Protein AF-A0A1F8FRW6-F1 (afdb_monomer_lite)

Sequence (81 aa):
MDYGGYIVIAILVLAAVFFALALYNQGNTKTLSFMSYGLATLFLVGTIVYWMSPSPDLRISLFLILFLSAVYLWFYRGSIF

Radius of gyration: 13.3 Å; chains: 1; bounding box: 31×21×36 Å

Foldseek 3Di:
DDPLVVVLVVLVVQLVVLVVQCVVPVVDLVSVVVSLVSLVVSLVVLVVSLVVDPDPVSVVSSVVSNVVSVVSNVVSVVVVD

Secondary structure (DSSP, 8-state):
--HHHHHHHHHHHHHHHHHHHHHHTTT-HHHHHHHHHHHHHHHHHHHHHHHH---HHHHHHHHHHHHHHHHHHHHHHTT--

Organism: NCBI:txid1802681

Structure (mmCIF, N/CA/C/O backbone):
data_AF-A0A1F8FRW6-F1
#
_entry.id   AF-A0A1F8FRW6-F1
#
loop_
_atom_site.group_PDB
_atom_site.id
_atom_site.type_symbol
_atom_site.label_atom_id
_atom_site.label_alt_id
_atom_site.label_comp_id
_atom_site.label_asym_id
_atom_site.label_entity_id
_atom_site.label_seq_id
_atom_site.pdbx_PDB_ins_code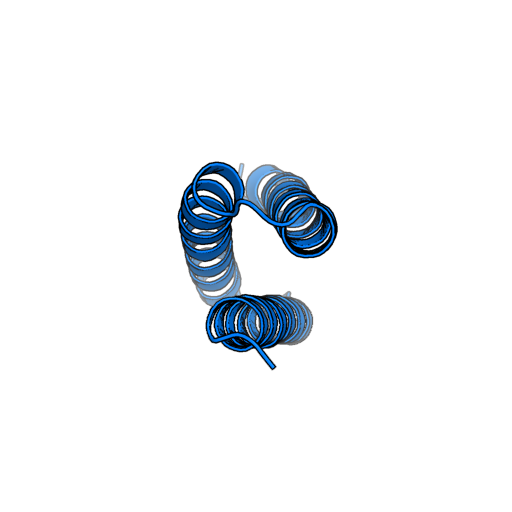
_atom_site.Cartn_x
_atom_site.Cartn_y
_atom_site.Cartn_z
_atom_site.occupancy
_atom_site.B_iso_or_equiv
_atom_site.auth_seq_id
_atom_site.auth_comp_id
_atom_site.auth_asym_id
_atom_site.auth_atom_id
_atom_site.pdbx_PDB_model_num
ATOM 1 N N . MET A 1 1 ? 15.685 -12.276 -13.793 1.00 57.97 1 MET A N 1
ATOM 2 C CA . MET A 1 1 ? 14.620 -11.440 -13.201 1.00 57.97 1 MET A CA 1
ATOM 3 C C . MET A 1 1 ? 15.246 -10.111 -12.824 1.00 57.97 1 MET A C 1
ATOM 5 O O . MET A 1 1 ? 16.232 -10.131 -12.097 1.00 57.97 1 MET A O 1
ATOM 9 N N . ASP A 1 2 ? 14.742 -9.002 -13.366 1.00 74.06 2 ASP A N 1
ATOM 10 C CA . ASP A 1 2 ? 15.250 -7.657 -13.069 1.00 74.06 2 ASP A CA 1
ATOM 11 C C . ASP A 1 2 ? 15.000 -7.269 -11.607 1.00 74.06 2 ASP A C 1
ATOM 13 O O . ASP A 1 2 ? 13.961 -7.610 -11.038 1.00 74.06 2 ASP A O 1
ATOM 17 N N . TYR A 1 3 ? 15.924 -6.507 -11.012 1.00 71.38 3 TYR A N 1
ATOM 18 C CA . TYR A 1 3 ? 15.826 -5.990 -9.638 1.00 71.38 3 TYR A CA 1
ATOM 19 C C . TYR A 1 3 ? 14.477 -5.302 -9.339 1.00 71.38 3 TYR A C 1
ATOM 21 O O . TYR A 1 3 ? 13.962 -5.416 -8.228 1.00 71.38 3 TYR A O 1
ATOM 29 N N . GLY A 1 4 ? 13.856 -4.662 -10.339 1.00 69.81 4 GLY A N 1
ATOM 30 C CA . GLY A 1 4 ? 12.529 -4.047 -10.213 1.00 69.81 4 GLY A CA 1
ATOM 31 C C . GLY A 1 4 ? 11.397 -5.043 -9.925 1.00 69.81 4 GLY A C 1
ATOM 32 O O . GLY A 1 4 ? 10.492 -4.731 -9.155 1.00 69.81 4 GLY A O 1
ATOM 33 N N . GLY A 1 5 ? 11.475 -6.265 -10.464 1.00 71.44 5 GLY A N 1
ATOM 34 C CA . GLY A 1 5 ? 10.503 -7.332 -10.198 1.00 71.44 5 GLY A CA 1
ATOM 35 C C . GLY A 1 5 ? 10.492 -7.759 -8.733 1.00 71.44 5 GLY A C 1
ATOM 36 O O . GLY A 1 5 ? 9.429 -7.873 -8.127 1.00 71.44 5 GLY A O 1
ATOM 37 N N . TYR A 1 6 ? 11.673 -7.915 -8.131 1.00 79.19 6 TYR A N 1
ATOM 38 C CA . TYR A 1 6 ? 11.793 -8.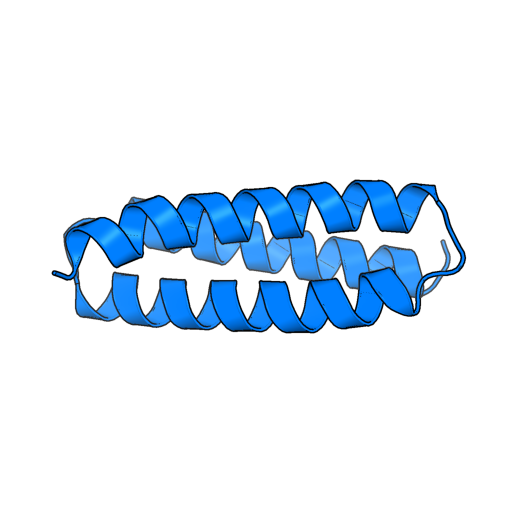286 -6.719 1.00 79.19 6 TYR A CA 1
ATOM 39 C C . TYR A 1 6 ? 11.248 -7.207 -5.779 1.00 79.19 6 TYR A C 1
ATOM 41 O O . TYR A 1 6 ? 10.604 -7.538 -4.786 1.00 79.19 6 TYR A O 1
ATOM 49 N N . ILE A 1 7 ? 11.448 -5.926 -6.106 1.00 79.00 7 ILE A N 1
ATOM 50 C CA . ILE A 1 7 ? 10.910 -4.805 -5.320 1.00 79.00 7 ILE A CA 1
ATOM 51 C C . ILE A 1 7 ? 9.379 -4.820 -5.347 1.00 79.00 7 ILE A C 1
ATOM 53 O O . ILE A 1 7 ? 8.745 -4.693 -4.301 1.00 79.00 7 ILE A O 1
ATOM 57 N N . VAL A 1 8 ? 8.771 -5.031 -6.516 1.00 76.62 8 VAL A N 1
ATOM 58 C CA . VAL A 1 8 ? 7.306 -5.105 -6.630 1.00 76.62 8 VAL A CA 1
ATOM 59 C C . VAL A 1 8 ? 6.743 -6.313 -5.888 1.00 76.62 8 VAL A C 1
ATOM 61 O O . VAL A 1 8 ? 5.746 -6.172 -5.184 1.00 76.62 8 VAL A O 1
ATOM 64 N N . ILE A 1 9 ? 7.405 -7.470 -5.959 1.00 80.31 9 ILE A N 1
ATOM 65 C CA . ILE A 1 9 ? 7.017 -8.655 -5.179 1.00 80.31 9 ILE A CA 1
ATOM 66 C C . ILE A 1 9 ? 7.120 -8.377 -3.673 1.00 80.31 9 ILE A C 1
ATOM 68 O O . ILE A 1 9 ? 6.206 -8.724 -2.929 1.00 80.31 9 ILE A O 1
ATOM 72 N N . ALA A 1 10 ? 8.180 -7.713 -3.207 1.00 82.19 10 ALA A N 1
ATOM 73 C CA . ALA A 1 10 ? 8.319 -7.356 -1.795 1.00 82.19 10 ALA A CA 1
ATOM 74 C C . ALA A 1 10 ? 7.194 -6.415 -1.330 1.00 82.19 10 ALA A C 1
ATOM 76 O O . ALA A 1 10 ? 6.606 -6.635 -0.271 1.00 82.19 10 ALA A O 1
ATOM 77 N N . ILE A 1 11 ? 6.840 -5.414 -2.143 1.00 81.56 11 ILE A N 1
ATOM 78 C CA . ILE A 1 11 ? 5.716 -4.508 -1.865 1.00 81.56 11 ILE A CA 1
ATOM 79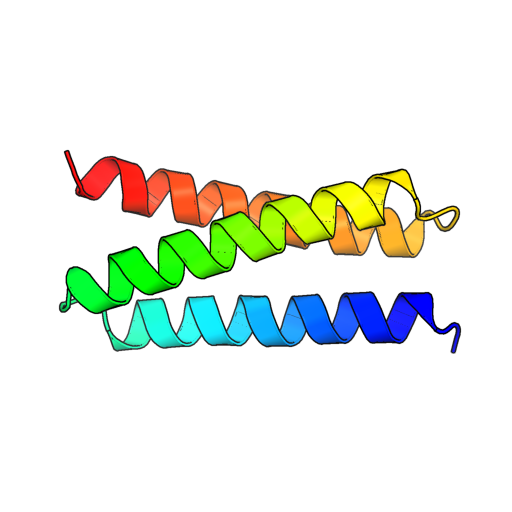 C C . ILE A 1 11 ? 4.387 -5.281 -1.841 1.00 81.56 11 ILE A C 1
ATOM 81 O O . ILE A 1 11 ? 3.575 -5.043 -0.950 1.00 81.56 11 ILE A O 1
ATOM 85 N N . LEU A 1 12 ? 4.177 -6.235 -2.758 1.00 78.38 12 LEU A N 1
ATOM 86 C CA . LEU A 1 12 ? 2.987 -7.099 -2.788 1.00 78.38 12 LEU A CA 1
ATOM 87 C C . LEU A 1 12 ? 2.854 -7.939 -1.520 1.00 78.38 12 LEU A C 1
ATOM 89 O O . LEU A 1 12 ? 1.784 -7.975 -0.914 1.00 78.38 12 LEU A O 1
ATOM 93 N N . VAL A 1 13 ? 3.939 -8.595 -1.108 1.00 86.06 13 VAL A N 1
ATOM 94 C CA . VAL A 1 13 ? 3.958 -9.421 0.104 1.00 86.06 13 VAL A CA 1
ATOM 95 C C . VAL A 1 13 ? 3.674 -8.561 1.331 1.00 86.0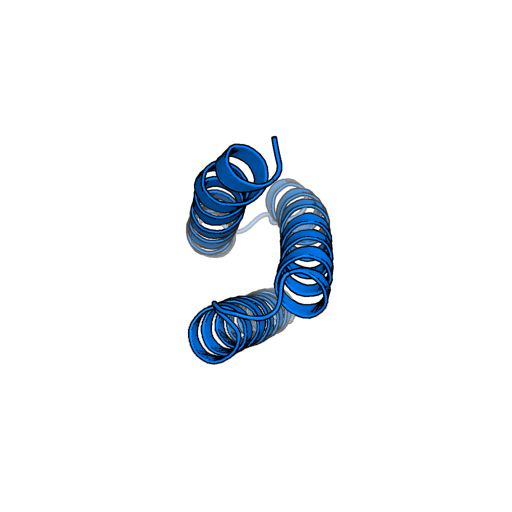6 13 VAL A C 1
ATOM 97 O O . VAL A 1 13 ? 2.830 -8.930 2.144 1.00 86.06 13 VAL A O 1
ATOM 100 N N . LEU A 1 14 ? 4.306 -7.389 1.447 1.00 86.00 14 LEU A N 1
ATOM 101 C CA . LEU A 1 14 ? 4.044 -6.470 2.554 1.00 86.00 14 LEU A CA 1
ATOM 102 C C . LEU A 1 14 ? 2.584 -6.007 2.559 1.00 86.00 14 LEU A C 1
ATOM 104 O O . LEU A 1 14 ? 1.922 -6.126 3.586 1.00 86.00 14 LEU A O 1
ATOM 108 N N . ALA A 1 15 ? 2.049 -5.549 1.426 1.00 79.81 15 ALA A N 1
ATOM 109 C CA . ALA A 1 15 ? 0.657 -5.114 1.329 1.00 79.81 15 ALA A CA 1
ATOM 110 C C . ALA A 1 15 ? -0.321 -6.231 1.731 1.00 79.81 15 ALA A C 1
ATOM 112 O O . ALA A 1 15 ? -1.236 -5.987 2.517 1.00 79.81 15 ALA A O 1
ATOM 113 N N . ALA A 1 16 ? -0.091 -7.464 1.270 1.00 82.06 16 ALA A N 1
ATOM 114 C CA . ALA A 1 16 ? -0.896 -8.624 1.646 1.00 82.06 16 ALA A CA 1
ATOM 115 C C . ALA A 1 16 ? -0.834 -8.916 3.155 1.00 82.06 16 ALA A C 1
ATOM 117 O O . ALA A 1 16 ? -1.866 -9.187 3.767 1.00 82.06 16 ALA A O 1
ATOM 118 N N . VAL A 1 17 ? 0.347 -8.806 3.774 1.00 86.62 17 VAL A N 1
ATOM 119 C CA . VAL A 1 17 ? 0.519 -8.966 5.228 1.00 86.62 17 VAL A CA 1
ATOM 120 C C . VAL A 1 17 ? -0.246 -7.887 5.993 1.00 86.62 17 VAL A C 1
ATOM 122 O O . VAL A 1 17 ? -0.968 -8.213 6.932 1.00 86.62 17 VAL A O 1
ATOM 125 N N . PHE A 1 18 ? -0.153 -6.622 5.579 1.00 82.75 18 PHE A N 1
ATOM 126 C CA . PHE A 1 18 ? -0.901 -5.524 6.201 1.00 82.75 18 PHE A CA 1
ATOM 127 C C . PHE A 1 18 ? -2.418 -5.737 6.107 1.00 82.75 18 PHE A C 1
ATOM 129 O O . PHE A 1 18 ? -3.125 -5.573 7.101 1.00 82.75 18 PHE A O 1
ATOM 136 N N . PHE A 1 19 ? -2.915 -6.173 4.947 1.00 79.44 19 PHE A N 1
ATOM 137 C CA . PHE A 1 19 ? -4.322 -6.532 4.763 1.00 79.44 19 PHE A CA 1
ATOM 138 C C . PHE A 1 19 ? -4.750 -7.711 5.642 1.00 79.44 19 PHE A C 1
ATOM 140 O O . PHE A 1 19 ? -5.783 -7.642 6.305 1.00 79.44 19 PHE A O 1
ATOM 147 N N . ALA A 1 20 ? -3.965 -8.788 5.681 1.00 82.06 20 ALA A N 1
ATOM 148 C CA . ALA A 1 20 ? -4.268 -9.960 6.498 1.00 82.06 20 ALA A CA 1
ATOM 149 C C . ALA A 1 20 ? -4.286 -9.612 7.993 1.00 82.06 20 ALA A C 1
ATOM 151 O O . ALA A 1 20 ? -5.201 -10.009 8.714 1.00 82.06 20 ALA A O 1
ATOM 152 N N . LEU A 1 21 ? -3.320 -8.814 8.454 1.00 84.00 21 LEU A N 1
ATOM 153 C CA . LEU A 1 21 ? -3.262 -8.334 9.833 1.00 84.00 21 LEU A CA 1
ATOM 154 C C . LEU A 1 21 ? -4.431 -7.411 10.170 1.00 84.00 21 LEU A C 1
ATOM 156 O O . LEU A 1 21 ? -4.952 -7.489 11.282 1.00 84.00 21 LEU A O 1
ATOM 160 N N . ALA A 1 22 ? -4.863 -6.569 9.233 1.00 77.56 22 ALA A N 1
ATOM 161 C CA . ALA A 1 22 ? -6.054 -5.749 9.404 1.00 77.56 22 ALA A CA 1
ATOM 162 C C . ALA A 1 22 ? -7.321 -6.600 9.553 1.00 77.56 22 ALA A C 1
ATOM 164 O O . ALA A 1 22 ? -8.099 -6.371 10.477 1.00 77.56 22 ALA A O 1
ATOM 165 N N . LEU A 1 23 ? -7.499 -7.619 8.704 1.00 81.56 23 LEU A N 1
ATOM 166 C CA . LEU A 1 23 ? -8.624 -8.556 8.797 1.00 81.56 23 LEU A CA 1
ATOM 167 C C . LEU A 1 23 ? -8.597 -9.366 10.101 1.00 81.56 23 LEU A C 1
ATOM 169 O O . LEU A 1 23 ? -9.638 -9.585 10.711 1.00 81.56 23 LEU A O 1
ATOM 173 N N . TYR A 1 24 ? -7.413 -9.771 10.560 1.00 84.25 24 TYR A N 1
ATOM 174 C CA . TYR A 1 24 ? -7.256 -10.490 11.825 1.00 84.25 24 TYR A CA 1
ATOM 175 C C . TYR A 1 24 ? -7.543 -9.603 13.050 1.00 84.25 24 TYR A C 1
ATOM 177 O O . TYR A 1 24 ? -8.040 -10.082 14.064 1.00 84.25 24 TYR A O 1
ATOM 185 N N . ASN A 1 25 ? -7.264 -8.298 12.961 1.00 83.31 25 ASN A N 1
ATOM 186 C CA . ASN A 1 25 ? -7.408 -7.342 14.063 1.00 83.31 25 ASN A CA 1
ATOM 187 C C . ASN A 1 25 ? -8.590 -6.370 13.885 1.00 83.31 25 ASN A C 1
ATOM 189 O O . ASN A 1 25 ? -8.533 -5.254 14.403 1.00 83.31 25 ASN A O 1
ATOM 193 N N . GLN A 1 26 ? -9.669 -6.772 13.203 1.00 73.12 26 GLN A N 1
ATOM 194 C CA . GLN A 1 26 ? -10.823 -5.901 12.903 1.00 73.12 26 GLN A CA 1
ATOM 195 C C . GLN A 1 26 ? -11.462 -5.225 14.132 1.00 73.12 26 GLN A C 1
ATOM 197 O O . GLN A 1 26 ? -12.060 -4.163 14.005 1.00 73.12 26 GLN A O 1
ATOM 202 N N . GLY A 1 27 ? -11.321 -5.800 15.331 1.00 75.94 27 GLY A N 1
ATOM 203 C CA . GLY A 1 27 ? -11.835 -5.214 16.576 1.00 75.94 27 GLY A CA 1
ATOM 204 C C . GLY A 1 27 ? -10.893 -4.224 17.276 1.00 75.94 27 GLY A C 1
ATOM 205 O O . GLY A 1 27 ? -11.287 -3.605 18.261 1.00 75.94 27 GLY A O 1
ATOM 206 N N . ASN A 1 28 ? -9.645 -4.073 16.817 1.00 82.75 28 ASN A N 1
ATOM 207 C CA . ASN A 1 28 ? -8.639 -3.230 17.464 1.00 82.75 28 ASN A CA 1
ATOM 208 C C . ASN A 1 28 ? -8.339 -1.988 16.618 1.00 82.75 28 ASN A C 1
ATOM 210 O O . ASN A 1 28 ? -7.492 -2.000 15.722 1.00 82.75 28 ASN A O 1
ATOM 214 N N . THR A 1 29 ? -8.994 -0.880 16.959 1.00 78.69 29 THR A N 1
ATOM 215 C CA . THR A 1 29 ? -8.852 0.420 16.285 1.00 78.69 29 THR A CA 1
ATOM 216 C C . THR A 1 29 ? -7.419 0.955 16.262 1.00 78.69 29 THR A C 1
ATOM 218 O O . THR A 1 29 ? -7.034 1.601 15.288 1.00 78.69 29 THR A O 1
ATOM 221 N N . LYS A 1 30 ? -6.586 0.654 17.271 1.00 80.12 30 LYS A N 1
ATOM 222 C CA . LYS A 1 30 ? -5.166 1.058 17.271 1.00 80.12 30 LYS A CA 1
ATOM 223 C C . LYS A 1 30 ? -4.378 0.302 16.205 1.00 80.12 30 LYS A C 1
ATOM 225 O O . LYS A 1 30 ? -3.617 0.914 15.457 1.00 80.12 30 LYS A O 1
ATOM 230 N N . THR A 1 31 ? -4.597 -1.009 16.107 1.00 80.50 31 THR A N 1
ATOM 231 C CA . THR A 1 31 ? -3.963 -1.842 15.080 1.00 80.50 31 THR A CA 1
ATOM 232 C C . THR A 1 31 ? -4.443 -1.442 13.690 1.00 80.50 31 THR A C 1
ATOM 234 O O . THR A 1 31 ? -3.617 -1.238 12.811 1.00 80.50 31 THR A O 1
ATOM 237 N N . LEU A 1 32 ? -5.746 -1.236 13.491 1.00 77.94 32 LEU A N 1
ATOM 238 C CA . LEU A 1 32 ? -6.302 -0.801 12.203 1.00 77.94 32 LEU A CA 1
ATOM 239 C C . LEU A 1 32 ? -5.759 0.555 11.739 1.00 77.94 32 LEU A C 1
ATOM 241 O O . LEU A 1 32 ? -5.476 0.733 10.552 1.00 77.94 32 LEU A O 1
ATOM 245 N N . SER A 1 33 ? -5.565 1.495 12.666 1.00 78.38 33 SER A N 1
ATOM 246 C CA . SER A 1 33 ? -4.938 2.786 12.374 1.00 78.38 33 SER A CA 1
ATOM 247 C C . SER A 1 33 ? -3.482 2.606 11.927 1.00 78.38 33 SER A C 1
ATOM 249 O O . SER A 1 33 ? -3.108 3.082 10.856 1.00 78.38 33 SER A O 1
ATOM 251 N N . PHE A 1 34 ? -2.683 1.817 12.659 1.00 82.81 34 PHE A N 1
ATOM 252 C CA . PHE A 1 34 ? -1.312 1.471 12.257 1.00 82.81 34 PHE A CA 1
ATOM 253 C C . PHE A 1 34 ? -1.256 0.784 10.882 1.00 82.81 34 PHE A C 1
ATOM 255 O O . PHE A 1 34 ? -0.436 1.160 10.043 1.00 82.81 34 PHE A O 1
ATOM 262 N N . MET A 1 35 ? -2.158 -0.167 10.610 1.00 81.88 35 MET A N 1
ATOM 263 C CA . MET A 1 35 ? -2.230 -0.846 9.311 1.00 81.88 35 MET A CA 1
ATOM 264 C C . MET A 1 35 ? -2.592 0.123 8.179 1.00 81.88 35 MET A C 1
ATOM 266 O O . MET A 1 35 ? -2.021 0.045 7.094 1.00 81.88 35 MET A O 1
ATOM 270 N N . SER A 1 36 ? -3.484 1.082 8.443 1.00 78.56 36 SER A N 1
ATOM 271 C CA . SER A 1 36 ? -3.842 2.137 7.487 1.00 78.56 36 SER A CA 1
ATOM 272 C C . SER A 1 36 ? -2.652 3.048 7.176 1.00 78.56 36 SER A C 1
ATOM 274 O O . SER A 1 36 ? -2.419 3.370 6.013 1.00 78.56 36 SER A O 1
ATOM 276 N N . TYR A 1 37 ? -1.847 3.421 8.176 1.00 81.94 37 TYR A N 1
ATOM 277 C CA . TYR A 1 37 ? -0.607 4.167 7.936 1.00 81.94 37 TYR A CA 1
ATOM 278 C C . TYR A 1 37 ? 0.399 3.356 7.112 1.00 81.94 37 TYR A C 1
ATOM 280 O O . TYR A 1 37 ? 0.943 3.884 6.145 1.00 81.94 37 TYR A O 1
ATOM 288 N N . GLY A 1 38 ? 0.594 2.071 7.430 1.00 81.38 38 GLY A N 1
ATOM 289 C CA . GLY A 1 38 ? 1.475 1.183 6.665 1.00 81.38 38 GLY A CA 1
ATOM 290 C C . GLY A 1 38 ? 1.061 1.055 5.196 1.00 81.38 38 GLY A C 1
ATOM 291 O O . GLY A 1 38 ? 1.895 1.201 4.302 1.00 81.38 38 GLY A O 1
ATOM 292 N N . LEU A 1 39 ? -0.236 0.881 4.930 1.00 82.69 39 LEU A N 1
ATOM 293 C CA . LEU A 1 39 ? -0.779 0.835 3.568 1.00 82.69 39 LEU A CA 1
ATOM 294 C C . LEU A 1 39 ? -0.672 2.184 2.845 1.00 82.69 39 LEU A C 1
ATOM 296 O O . LEU A 1 39 ? -0.374 2.205 1.653 1.00 82.69 39 LEU A O 1
ATOM 300 N N . ALA A 1 40 ? -0.831 3.312 3.542 1.00 80.00 40 ALA A N 1
ATOM 301 C CA . ALA A 1 40 ? -0.604 4.637 2.962 1.00 80.00 40 ALA A CA 1
ATOM 302 C C . ALA A 1 40 ? 0.868 4.858 2.575 1.00 80.00 40 ALA A C 1
ATOM 304 O O . ALA A 1 40 ? 1.155 5.399 1.506 1.00 80.00 40 ALA A O 1
ATOM 305 N N . THR A 1 41 ? 1.813 4.404 3.401 1.00 84.12 41 THR A N 1
ATOM 306 C CA . THR A 1 41 ? 3.244 4.455 3.075 1.00 84.12 41 THR A CA 1
ATOM 307 C C . THR A 1 41 ? 3.572 3.560 1.881 1.00 84.12 41 THR A C 1
ATOM 309 O O . THR A 1 41 ? 4.259 4.008 0.966 1.00 84.12 41 THR A O 1
ATOM 312 N N . LEU A 1 42 ? 3.044 2.332 1.837 1.00 82.81 42 LEU A N 1
ATOM 313 C 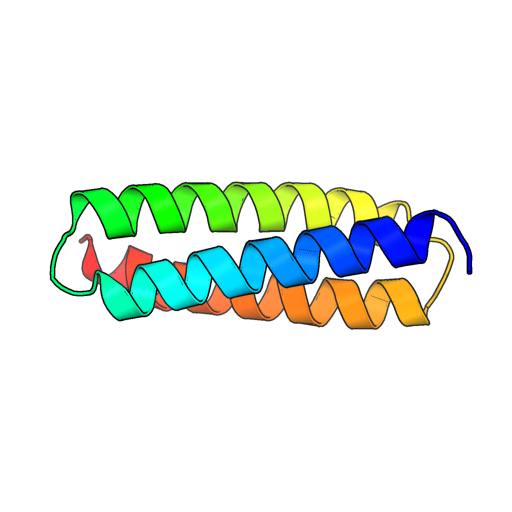CA . LEU A 1 42 ? 3.220 1.427 0.694 1.00 82.81 42 LEU A CA 1
ATOM 314 C C . LEU A 1 42 ? 2.600 1.990 -0.587 1.00 82.81 42 LEU A C 1
ATOM 316 O O . LEU A 1 42 ? 3.197 1.859 -1.651 1.00 82.81 42 LEU A O 1
ATOM 320 N N . PHE A 1 43 ? 1.455 2.666 -0.492 1.00 81.56 43 PHE A N 1
ATOM 321 C CA . PHE A 1 43 ? 0.850 3.375 -1.617 1.00 81.56 43 PHE A CA 1
ATOM 322 C C . PHE A 1 43 ? 1.768 4.490 -2.133 1.00 81.56 43 PHE A C 1
ATOM 324 O O . PHE A 1 43 ? 2.001 4.609 -3.335 1.00 81.56 43 PHE A O 1
ATOM 331 N N . LEU A 1 44 ? 2.344 5.294 -1.239 1.00 83.06 44 LEU A N 1
ATOM 332 C CA . LEU A 1 44 ? 3.228 6.392 -1.628 1.00 83.06 44 LEU A CA 1
ATOM 333 C C . LEU A 1 44 ? 4.524 5.874 -2.271 1.00 83.06 44 LEU A C 1
ATOM 335 O O . LEU A 1 44 ? 4.903 6.332 -3.349 1.00 83.06 44 LEU A O 1
ATOM 339 N N . VAL A 1 45 ? 5.154 4.860 -1.671 1.00 84.19 45 VAL A N 1
ATOM 340 C CA . VAL A 1 45 ? 6.344 4.198 -2.232 1.00 84.19 45 VAL A CA 1
ATOM 341 C C . VAL A 1 45 ? 6.014 3.529 -3.566 1.00 84.19 45 VAL A C 1
ATOM 343 O O . VAL A 1 45 ? 6.721 3.741 -4.549 1.00 84.19 45 VAL A O 1
ATOM 346 N N . GLY A 1 46 ? 4.912 2.783 -3.640 1.00 83.00 46 GLY A N 1
ATOM 347 C CA . GLY A 1 46 ? 4.442 2.143 -4.867 1.00 83.00 46 GLY A CA 1
ATOM 348 C C . GLY A 1 46 ? 4.173 3.149 -5.987 1.00 83.00 46 GLY A C 1
ATOM 349 O O . GLY A 1 46 ? 4.490 2.872 -7.139 1.00 83.00 46 GLY A O 1
ATOM 350 N N . THR A 1 47 ? 3.673 4.343 -5.655 1.00 80.94 47 THR A N 1
ATOM 351 C CA . THR A 1 47 ? 3.431 5.422 -6.623 1.00 80.94 47 THR A CA 1
ATOM 352 C C . THR A 1 47 ? 4.748 5.964 -7.167 1.00 80.94 47 THR A C 1
ATOM 354 O O . THR A 1 47 ? 4.890 6.120 -8.377 1.00 80.94 47 THR A O 1
ATOM 357 N N . ILE A 1 48 ? 5.746 6.195 -6.309 1.00 82.81 48 ILE A N 1
ATOM 358 C CA . ILE A 1 48 ? 7.081 6.633 -6.745 1.00 82.81 48 ILE A CA 1
ATOM 359 C C . ILE A 1 48 ? 7.697 5.590 -7.687 1.00 82.81 48 ILE A C 1
ATOM 361 O O . ILE A 1 48 ? 8.132 5.928 -8.788 1.00 82.81 48 ILE A O 1
ATOM 365 N N . VAL A 1 49 ? 7.663 4.310 -7.302 1.00 81.44 49 VAL A N 1
ATOM 366 C CA . VAL A 1 49 ? 8.188 3.212 -8.130 1.00 81.44 49 VAL A CA 1
ATOM 367 C C . VAL A 1 49 ? 7.413 3.092 -9.447 1.00 81.44 49 VAL A C 1
ATOM 369 O O . VAL A 1 49 ? 8.020 2.846 -10.486 1.00 81.44 49 VAL A O 1
ATOM 372 N N . TYR A 1 50 ? 6.097 3.319 -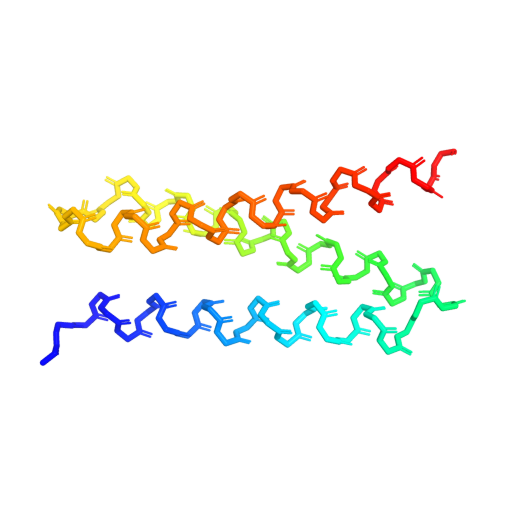9.444 1.00 82.69 50 TYR A N 1
ATOM 373 C CA . TYR A 1 50 ? 5.259 3.290 -10.648 1.00 82.69 50 TYR A CA 1
ATOM 374 C C . TYR A 1 50 ? 5.719 4.319 -11.686 1.00 82.69 50 TYR A C 1
ATOM 376 O O . TYR A 1 50 ? 5.880 3.976 -12.859 1.00 82.69 50 TYR A O 1
ATOM 384 N N . TRP A 1 51 ? 5.989 5.555 -11.256 1.00 79.88 51 TRP A N 1
ATOM 385 C CA . TRP A 1 51 ? 6.468 6.621 -12.141 1.00 79.88 51 TRP A CA 1
ATOM 386 C C . TRP A 1 51 ? 7.899 6.390 -12.633 1.00 79.88 51 TRP A C 1
ATOM 388 O O . TRP A 1 51 ? 8.215 6.730 -13.771 1.00 79.88 51 TRP A O 1
ATOM 398 N N . MET A 1 52 ? 8.751 5.782 -11.805 1.00 79.81 52 MET A N 1
ATOM 399 C CA . MET A 1 52 ? 10.139 5.476 -12.166 1.00 79.81 52 MET A CA 1
ATOM 400 C C . MET A 1 52 ? 10.282 4.193 -12.995 1.00 79.81 52 MET A C 1
ATOM 402 O O . MET A 1 52 ? 11.314 3.995 -13.631 1.00 79.81 52 MET A O 1
ATOM 406 N N . SER A 1 53 ? 9.272 3.319 -13.011 1.00 77.44 53 SER A N 1
ATOM 407 C CA . SER A 1 53 ? 9.329 2.056 -13.746 1.00 77.44 53 SER A CA 1
ATOM 408 C C . SER A 1 53 ? 9.205 2.285 -15.260 1.00 77.44 53 SER A C 1
ATOM 410 O O . SER A 1 53 ? 8.181 2.813 -15.716 1.00 77.44 53 SER A O 1
ATOM 412 N N . PRO A 1 54 ? 10.190 1.849 -16.071 1.00 75.69 54 PRO A N 1
ATOM 413 C CA . PRO A 1 54 ? 10.100 1.890 -17.530 1.00 75.69 54 PRO A CA 1
ATOM 414 C C . PRO A 1 54 ? 9.281 0.722 -18.103 1.00 75.69 54 PRO A C 1
ATOM 416 O O . PRO A 1 54 ? 8.860 0.778 -19.254 1.00 75.69 54 PRO A O 1
ATOM 419 N N . SER A 1 55 ? 9.047 -0.334 -17.315 1.00 81.38 55 SER A N 1
ATOM 420 C CA . SER A 1 55 ? 8.380 -1.554 -17.774 1.00 81.38 55 SER A CA 1
ATOM 421 C C . SER A 1 55 ? 6.855 -1.470 -17.593 1.00 81.38 55 SER A C 1
ATOM 423 O O . SER A 1 55 ? 6.387 -1.187 -16.480 1.00 81.38 55 SER A O 1
ATOM 425 N N . PRO A 1 56 ? 6.066 -1.748 -18.649 1.00 78.06 56 PRO A N 1
ATOM 426 C CA . PRO A 1 56 ? 4.605 -1.729 -18.590 1.00 78.06 56 PRO A CA 1
ATOM 427 C C . PRO A 1 56 ? 4.023 -2.806 -17.659 1.00 78.06 56 PRO A C 1
ATOM 429 O O . PRO A 1 56 ? 3.066 -2.523 -16.939 1.00 78.06 56 PRO A O 1
ATOM 432 N N . ASP A 1 57 ? 4.627 -3.994 -17.578 1.00 75.06 57 ASP A N 1
ATOM 433 C CA . ASP A 1 57 ? 4.150 -5.085 -16.709 1.00 75.06 57 ASP A CA 1
ATOM 434 C C . ASP A 1 57 ? 4.280 -4.734 -15.217 1.00 75.06 57 ASP A C 1
ATOM 436 O O . ASP A 1 57 ? 3.381 -4.982 -14.402 1.00 75.06 57 ASP A O 1
ATOM 440 N N . LEU A 1 58 ? 5.387 -4.073 -14.862 1.00 73.44 58 LEU A N 1
ATOM 441 C CA . LEU A 1 58 ? 5.623 -3.547 -13.517 1.00 73.44 58 LEU A CA 1
ATOM 442 C C . LEU A 1 58 ? 4.611 -2.451 -13.162 1.00 73.44 58 LEU A C 1
ATOM 444 O O . LEU A 1 58 ? 4.132 -2.407 -12.030 1.00 73.44 58 LEU A O 1
ATOM 448 N N . ARG A 1 59 ? 4.237 -1.600 -14.125 1.00 78.06 59 ARG A N 1
ATOM 449 C CA . ARG A 1 59 ? 3.218 -0.558 -13.927 1.00 78.06 59 ARG A CA 1
ATOM 450 C C . ARG A 1 59 ? 1.837 -1.144 -13.659 1.00 78.06 59 ARG A C 1
ATOM 452 O O . ARG A 1 59 ? 1.171 -0.673 -12.745 1.00 78.06 59 ARG A O 1
ATOM 459 N N . ILE A 1 60 ? 1.422 -2.179 -14.391 1.00 79.06 60 ILE A N 1
ATOM 460 C CA . ILE A 1 60 ? 0.129 -2.854 -14.169 1.00 79.06 60 ILE A CA 1
ATOM 461 C C . ILE A 1 60 ? 0.085 -3.487 -12.773 1.00 79.06 60 ILE A C 1
ATOM 463 O O . ILE A 1 60 ? -0.883 -3.307 -12.033 1.00 79.06 60 ILE A O 1
ATOM 467 N N . SER A 1 61 ? 1.161 -4.173 -12.382 1.00 75.38 61 SER A N 1
ATOM 468 C CA . SER A 1 61 ? 1.273 -4.799 -11.059 1.00 75.38 61 SER A CA 1
ATOM 469 C C . SER A 1 61 ? 1.228 -3.761 -9.931 1.00 75.38 61 SER A C 1
ATOM 471 O O . SER A 1 61 ? 0.501 -3.929 -8.954 1.00 75.38 61 SER A O 1
ATOM 473 N N . LEU A 1 62 ? 1.951 -2.648 -10.086 1.00 79.44 62 LEU A N 1
ATOM 474 C CA . LEU A 1 62 ? 1.932 -1.532 -9.139 1.00 79.44 62 LEU A CA 1
ATOM 475 C C . LEU A 1 62 ? 0.569 -0.835 -9.095 1.00 79.44 62 LEU A C 1
ATOM 477 O O . LEU A 1 62 ? 0.096 -0.505 -8.013 1.00 79.44 62 LEU A O 1
ATOM 481 N N . PHE A 1 63 ? -0.103 -0.663 -10.234 1.00 79.50 63 PHE A N 1
ATOM 482 C CA . PHE A 1 63 ? -1.439 -0.071 -10.295 1.00 79.50 63 PHE A CA 1
ATOM 483 C C . PHE A 1 63 ? -2.455 -0.861 -9.461 1.00 79.50 63 PHE A C 1
ATOM 485 O O . PHE A 1 63 ? -3.210 -0.259 -8.700 1.00 79.50 63 PHE A O 1
ATOM 492 N N . LEU A 1 64 ? -2.434 -2.197 -9.530 1.00 75.62 64 LEU A N 1
ATOM 493 C CA . LEU A 1 64 ? -3.297 -3.042 -8.697 1.00 75.62 64 LEU A CA 1
ATOM 494 C C . LEU A 1 64 ? -3.039 -2.833 -7.197 1.00 75.62 64 LEU A C 1
ATOM 496 O O . LEU A 1 64 ? -3.987 -2.756 -6.419 1.00 75.62 64 LEU A O 1
ATOM 500 N N . ILE A 1 65 ? -1.777 -2.683 -6.787 1.00 75.25 65 ILE A N 1
ATOM 501 C CA . ILE A 1 65 ? -1.401 -2.427 -5.385 1.00 75.25 65 ILE A CA 1
ATOM 502 C C . ILE A 1 65 ? -1.910 -1.067 -4.923 1.00 75.25 65 ILE A C 1
ATOM 504 O O . ILE A 1 65 ? -2.461 -0.948 -3.825 1.00 75.25 65 ILE A O 1
ATOM 508 N N . LEU A 1 66 ? -1.722 -0.044 -5.758 1.00 76.62 66 LEU A N 1
ATOM 509 C CA . LEU A 1 66 ? -2.182 1.309 -5.476 1.00 76.62 66 LEU A CA 1
ATOM 510 C C . LEU A 1 66 ? -3.700 1.331 -5.339 1.00 76.62 66 LEU A C 1
ATOM 512 O O . LEU A 1 66 ? -4.224 1.857 -4.361 1.00 76.62 66 LEU A O 1
ATOM 516 N N . PHE A 1 67 ? -4.400 0.682 -6.265 1.00 79.19 67 PHE A N 1
ATOM 517 C CA . PHE A 1 67 ? -5.848 0.565 -6.228 1.00 79.19 67 PHE A CA 1
ATOM 518 C C . PHE A 1 67 ? -6.333 -0.151 -4.960 1.00 79.19 67 PHE A C 1
ATOM 520 O O . PHE A 1 67 ? -7.159 0.396 -4.236 1.00 79.19 67 PHE A O 1
ATOM 527 N N . LEU A 1 68 ? -5.781 -1.322 -4.627 1.00 75.06 68 LEU A N 1
ATOM 528 C CA . LEU A 1 68 ? -6.168 -2.075 -3.427 1.00 75.06 68 LEU A CA 1
ATOM 529 C C . LEU A 1 68 ? -5.896 -1.291 -2.139 1.00 75.06 68 LEU A C 1
ATOM 531 O O . LEU A 1 68 ? -6.759 -1.216 -1.265 1.00 75.06 68 LEU A O 1
ATOM 535 N N . SER A 1 69 ? -4.728 -0.659 -2.037 1.00 70.88 69 SER A N 1
ATOM 536 C CA . SER A 1 69 ? -4.371 0.173 -0.883 1.00 70.88 69 SER A CA 1
ATOM 537 C C . SER A 1 69 ? -5.312 1.375 -0.747 1.00 70.88 69 SER A C 1
ATOM 539 O O . SER A 1 69 ? -5.773 1.669 0.354 1.00 70.88 69 SER A O 1
ATOM 541 N N . ALA A 1 70 ? -5.657 2.039 -1.856 1.00 71.94 70 ALA A N 1
ATOM 542 C CA . ALA A 1 70 ? -6.600 3.157 -1.866 1.00 71.94 70 ALA A CA 1
ATOM 543 C C . ALA A 1 70 ? -8.018 2.726 -1.467 1.00 71.94 70 ALA A C 1
ATOM 545 O O . ALA A 1 70 ? -8.659 3.404 -0.666 1.00 71.94 70 ALA A O 1
ATOM 546 N N . VAL A 1 71 ? -8.488 1.581 -1.970 1.00 76.12 71 VAL A N 1
ATOM 547 C CA . VAL A 1 71 ? -9.791 1.005 -1.613 1.00 76.12 71 VAL A CA 1
ATOM 548 C C . VAL A 1 71 ? -9.852 0.687 -0.119 1.00 76.12 71 VAL A C 1
ATOM 550 O O . VAL A 1 71 ? -10.806 1.072 0.551 1.00 76.12 71 VAL A O 1
ATOM 553 N N . TYR A 1 72 ? -8.821 0.053 0.442 1.00 73.69 72 TYR A N 1
ATOM 554 C CA . TYR A 1 72 ? -8.768 -0.211 1.881 1.00 73.69 72 TYR A CA 1
ATOM 555 C C . TYR A 1 72 ? -8.787 1.074 2.706 1.00 73.69 72 TYR A C 1
ATOM 557 O O . TYR A 1 72 ? -9.555 1.184 3.660 1.00 73.69 72 TYR A O 1
ATOM 565 N N . LEU A 1 73 ? -7.978 2.065 2.320 1.00 72.44 73 LEU A N 1
ATOM 566 C CA . LEU A 1 73 ? -7.964 3.364 2.985 1.00 72.44 73 LEU A CA 1
ATOM 567 C C . LEU A 1 73 ? -9.330 4.045 2.925 1.00 72.44 73 LEU A C 1
ATOM 569 O O . LEU A 1 73 ? -9.727 4.655 3.911 1.00 72.44 73 LEU A O 1
ATOM 573 N N . TRP A 1 74 ? -10.057 3.924 1.814 1.00 71.88 74 TRP A N 1
ATOM 574 C CA . TRP A 1 74 ? -11.407 4.465 1.670 1.00 71.88 74 TRP A CA 1
ATOM 575 C C . TRP A 1 74 ? -12.384 3.836 2.668 1.00 71.88 74 TRP A C 1
ATOM 577 O O . TRP A 1 74 ? -13.077 4.553 3.390 1.00 71.88 74 TRP A O 1
ATOM 587 N N . PHE A 1 75 ? -12.397 2.504 2.767 1.00 71.00 75 PHE A N 1
ATOM 588 C CA . PHE A 1 75 ? -13.288 1.790 3.686 1.00 71.00 75 PHE A CA 1
ATOM 589 C C . PHE A 1 75 ? -12.939 2.020 5.163 1.00 71.00 75 PHE A C 1
ATOM 591 O O . PHE A 1 75 ? -13.844 2.201 5.973 1.00 71.00 75 PHE A O 1
ATOM 598 N N . TYR A 1 76 ? -11.652 2.068 5.521 1.00 67.44 76 TYR A N 1
ATOM 599 C CA . TYR A 1 76 ? -11.228 2.200 6.920 1.00 67.44 76 TYR A CA 1
ATOM 600 C C . TYR A 1 76 ? -11.065 3.646 7.403 1.00 67.44 76 TYR A C 1
ATOM 602 O O . TYR A 1 76 ? -11.253 3.895 8.587 1.00 67.44 76 TYR A O 1
ATOM 610 N N . ARG A 1 77 ? -10.779 4.638 6.543 1.00 59.38 77 ARG A N 1
ATOM 611 C CA . ARG A 1 77 ? -10.879 6.057 6.955 1.00 59.38 77 ARG A CA 1
ATOM 612 C C . ARG A 1 77 ? -12.326 6.522 7.082 1.00 59.38 77 ARG A C 1
ATOM 614 O O . ARG A 1 77 ? -12.582 7.383 7.916 1.00 59.38 77 ARG A O 1
ATOM 621 N N . GLY A 1 78 ? -13.254 5.952 6.310 1.00 48.94 78 GLY A N 1
ATOM 622 C CA . GLY A 1 78 ? -14.686 6.241 6.434 1.00 48.94 78 GLY A CA 1
ATOM 623 C C . GLY A 1 78 ? -15.312 5.747 7.744 1.00 48.94 78 GLY A C 1
ATOM 624 O O . GLY A 1 78 ? -16.348 6.264 8.135 1.00 48.94 78 GLY A O 1
ATOM 625 N N . SER A 1 79 ? -14.683 4.789 8.437 1.00 47.50 79 SER A N 1
ATOM 626 C CA . SER A 1 79 ? -15.162 4.246 9.717 1.00 47.50 79 SER A CA 1
ATOM 627 C C . SER A 1 79 ? -14.508 4.871 10.957 1.00 47.50 79 SER A C 1
ATOM 629 O O . SER A 1 79 ? -14.794 4.439 12.071 1.00 47.50 79 SER A O 1
ATOM 631 N N . ILE A 1 80 ? -13.556 5.797 10.780 1.00 50.72 80 ILE A N 1
ATOM 632 C CA . ILE A 1 80 ? -12.838 6.475 11.879 1.00 50.72 80 ILE A CA 1
ATOM 633 C C . ILE A 1 80 ? -13.477 7.845 12.205 1.00 50.72 80 ILE A C 1
ATOM 635 O O . ILE A 1 80 ? -13.123 8.449 13.216 1.00 50.72 80 ILE A O 1
ATOM 639 N N . PHE A 1 81 ? -14.430 8.310 11.388 1.00 42.47 81 PHE A N 1
ATOM 640 C CA . PHE A 1 81 ? -15.237 9.511 11.626 1.00 42.47 81 PHE A CA 1
ATOM 641 C C . PHE A 1 81 ? -16.663 9.161 12.043 1.00 42.47 81 PHE A C 1
ATOM 643 O O . PHE A 1 81 ? -17.224 8.206 11.460 1.00 42.47 81 PHE A O 1
#

pLDDT: mean 76.78, std 8.47, range [42.47, 86.62]